Protein AF-A0A348VC40-F1 (afdb_monomer_lite)

Secondary structure (DSSP, 8-state):
--HHHHHHHHHHHHHHHHHT------TTPEEEEEEEEETTEEEEEEEEEETTTTEEEEEEEEEEEEETTS--EEEEEE-SSS-EEEEEE--SS-GGG-EE---

pLDDT: mean 71.03, std 14.14, range [31.3, 90.88]

Sequence (103 aa):
MKRSFGLLACLLTVIISLLGCTGTTSQNTVPLLLEYNNEEQTSYVKALWAPEKGTVEIGKDPVLSYPNNDKQVVALHWEGPDSVTVFTREATSNLAQIQTNGV

Structure (mmCIF, N/CA/C/O backbone):
data_AF-A0A348VC40-F1
#
_entry.id   AF-A0A348VC40-F1
#
loop_
_atom_site.group_PDB
_atom_site.id
_atom_site.type_symbol
_atom_site.label_atom_id
_atom_site.label_alt_id
_atom_site.label_comp_id
_atom_site.label_asym_id
_atom_site.label_entity_id
_atom_site.label_seq_id
_atom_site.pdbx_PDB_ins_code
_atom_site.Cartn_x
_atom_site.Cartn_y
_atom_site.Cartn_z
_atom_site.occupancy
_atom_site.B_iso_or_equiv
_atom_site.auth_seq_id
_atom_site.auth_comp_id
_atom_site.auth_asym_id
_atom_site.auth_atom_id
_atom_site.pdbx_PDB_model_num
ATOM 1 N N . MET A 1 1 ? 29.971 34.916 -41.591 1.00 50.81 1 MET A N 1
ATOM 2 C CA . MET A 1 1 ? 29.044 33.759 -41.577 1.00 50.81 1 MET A CA 1
ATOM 3 C C . MET A 1 1 ? 29.477 32.568 -40.693 1.00 50.81 1 MET A C 1
ATOM 5 O O . MET A 1 1 ? 28.841 31.532 -40.773 1.00 50.81 1 MET A O 1
ATOM 9 N N . LYS A 1 2 ? 30.503 32.673 -39.821 1.00 52.72 2 LYS A N 1
ATOM 10 C CA . LYS A 1 2 ? 30.961 31.546 -38.964 1.00 52.72 2 LYS A CA 1
ATOM 11 C C . LYS A 1 2 ? 30.444 31.574 -37.510 1.00 52.72 2 LYS A C 1
ATOM 13 O O . LYS A 1 2 ? 30.440 30.546 -36.852 1.00 52.72 2 LYS A O 1
ATOM 18 N N . ARG A 1 3 ? 29.986 32.731 -37.008 1.00 54.09 3 ARG A N 1
ATOM 19 C CA . ARG A 1 3 ? 29.509 32.905 -35.615 1.00 54.09 3 ARG A CA 1
ATOM 20 C C . ARG A 1 3 ? 28.086 32.387 -35.365 1.00 54.09 3 ARG A C 1
ATOM 22 O O . ARG A 1 3 ? 27.782 31.987 -34.250 1.00 54.09 3 ARG A O 1
ATO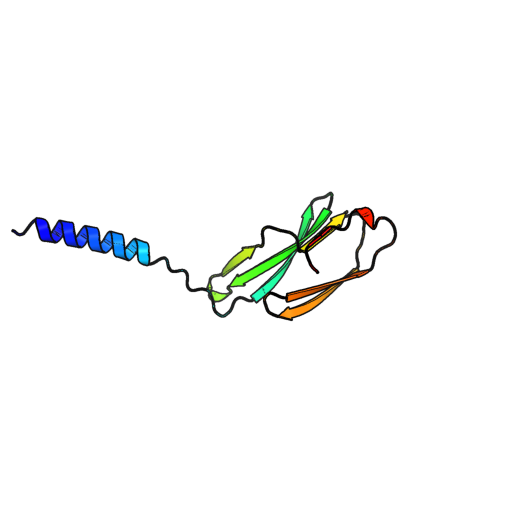M 29 N N . SER A 1 4 ? 27.234 32.365 -36.388 1.00 59.03 4 SER A N 1
ATOM 30 C CA . SER A 1 4 ? 25.840 31.911 -36.286 1.00 59.03 4 SER A CA 1
ATOM 31 C C . SER A 1 4 ? 25.712 30.391 -36.138 1.00 59.03 4 SER A C 1
ATOM 33 O O . SER A 1 4 ? 24.799 29.927 -35.468 1.00 59.03 4 SER A O 1
ATOM 35 N N . PHE A 1 5 ? 26.655 29.616 -36.687 1.00 60.44 5 PHE A N 1
ATOM 36 C CA . PHE A 1 5 ? 26.659 28.152 -36.576 1.00 60.44 5 PHE A CA 1
ATOM 37 C C . PHE A 1 5 ? 26.938 27.655 -35.152 1.00 60.44 5 PHE A C 1
ATOM 39 O O . PHE A 1 5 ? 26.315 26.695 -34.713 1.00 60.44 5 PHE A O 1
ATOM 46 N N . GLY A 1 6 ? 27.828 28.325 -34.409 1.00 62.56 6 GLY A N 1
ATOM 47 C CA . GLY A 1 6 ? 28.141 27.947 -33.026 1.00 62.56 6 GLY A CA 1
ATOM 48 C C . GLY A 1 6 ? 26.973 28.177 -32.063 1.00 62.56 6 GLY A C 1
ATOM 49 O O . GLY A 1 6 ? 26.712 27.344 -31.202 1.00 62.56 6 GLY A O 1
ATOM 50 N N . LEU A 1 7 ? 26.227 29.272 -32.251 1.00 63.38 7 LEU A N 1
ATOM 51 C CA . LEU A 1 7 ? 25.022 29.575 -31.469 1.00 63.38 7 LEU A CA 1
ATOM 52 C C . LEU A 1 7 ? 23.895 28.571 -31.739 1.00 63.38 7 LEU A C 1
ATOM 54 O O . LEU A 1 7 ? 23.265 28.101 -30.797 1.00 63.38 7 LEU A O 1
ATOM 58 N N . LEU A 1 8 ? 23.686 28.201 -33.006 1.00 69.00 8 LEU A N 1
ATOM 59 C CA . LEU A 1 8 ? 22.703 27.184 -33.384 1.00 69.00 8 LEU A CA 1
ATOM 60 C C . LEU A 1 8 ? 23.056 25.801 -32.826 1.00 69.00 8 LEU A C 1
ATOM 62 O O . LEU A 1 8 ? 22.171 25.121 -32.318 1.00 69.00 8 LEU A O 1
ATOM 66 N N . ALA A 1 9 ? 24.332 25.407 -32.862 1.00 69.31 9 ALA A N 1
ATOM 67 C CA . ALA A 1 9 ? 24.781 24.131 -32.307 1.00 69.31 9 ALA A CA 1
ATOM 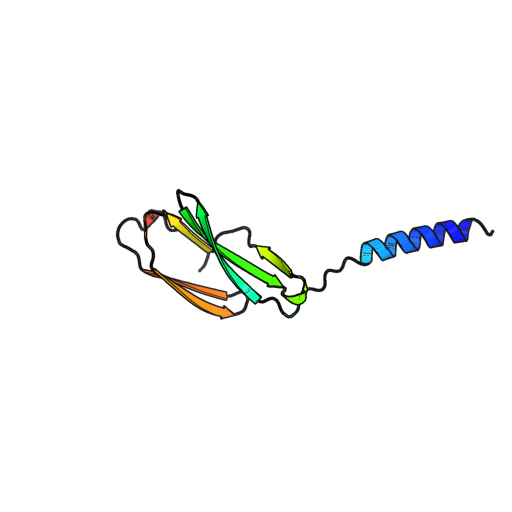68 C C . ALA A 1 9 ? 24.568 24.054 -30.785 1.00 69.31 9 ALA A C 1
ATOM 70 O O . ALA A 1 9 ? 24.081 23.042 -30.288 1.00 69.31 9 ALA A O 1
ATOM 71 N N . CYS A 1 10 ? 24.860 25.141 -30.063 1.00 67.50 10 CYS A N 1
ATOM 72 C CA . CYS A 1 10 ? 24.669 25.212 -28.613 1.00 67.50 10 CYS A CA 1
ATOM 73 C C . CYS A 1 10 ? 23.182 25.143 -28.223 1.00 67.50 10 CYS A C 1
ATOM 75 O O . CYS A 1 10 ? 22.807 24.441 -27.283 1.00 67.50 10 CYS A O 1
ATOM 77 N N . LEU A 1 11 ? 22.314 25.824 -28.982 1.00 71.19 11 LEU A N 1
ATOM 78 C CA . LEU A 1 11 ? 20.866 25.760 -28.769 1.00 71.19 11 LEU A CA 1
ATOM 79 C C . LEU A 1 11 ? 20.336 24.337 -29.005 1.00 71.19 11 LEU A C 1
ATOM 81 O O . LEU A 1 11 ? 19.520 23.841 -28.232 1.00 71.19 11 LEU A O 1
ATOM 85 N N . LEU A 1 12 ? 20.848 23.655 -30.036 1.00 69.94 12 LEU A N 1
ATOM 86 C CA . LEU A 1 12 ? 20.459 22.283 -30.361 1.00 69.94 12 LEU A CA 1
ATOM 87 C C . LEU A 1 12 ? 20.858 21.298 -29.254 1.00 69.94 12 LEU A C 1
ATOM 89 O O . LEU A 1 12 ? 20.065 20.434 -28.887 1.00 69.94 12 LEU A O 1
ATOM 93 N N . THR A 1 13 ? 22.052 21.450 -28.670 1.00 65.69 13 THR A N 1
ATOM 94 C CA . THR A 1 13 ? 22.501 20.596 -27.559 1.00 65.69 13 THR A CA 1
ATOM 95 C C . THR A 1 13 ? 21.683 20.803 -26.284 1.00 65.69 13 THR A C 1
ATOM 97 O O . THR A 1 13 ? 21.432 19.836 -25.565 1.00 65.69 13 THR A O 1
ATOM 100 N N . VAL A 1 14 ? 21.205 22.026 -26.020 1.00 67.25 14 VAL A N 1
ATOM 101 C CA . VAL A 1 14 ? 20.302 22.313 -24.887 1.00 67.25 14 VAL A CA 1
ATOM 102 C C . VAL A 1 14 ? 18.928 21.665 -25.100 1.00 67.25 14 VAL A C 1
ATOM 104 O O . VAL A 1 14 ? 18.361 21.088 -24.178 1.00 67.25 14 VAL A O 1
ATOM 107 N N . ILE A 1 15 ? 18.410 21.676 -26.331 1.00 66.00 15 ILE A N 1
ATOM 108 C CA . ILE A 1 15 ? 17.122 21.041 -26.651 1.00 66.00 15 ILE A CA 1
ATOM 109 C C . ILE A 1 15 ? 17.215 19.507 -26.553 1.00 66.00 15 ILE A C 1
ATOM 111 O O . ILE A 1 15 ? 16.313 18.871 -26.012 1.00 66.00 15 ILE A O 1
ATOM 115 N N . ILE A 1 16 ? 18.316 18.901 -27.010 1.00 62.25 16 ILE A N 1
ATOM 116 C CA . ILE A 1 16 ? 18.518 17.441 -26.927 1.00 62.25 16 ILE A CA 1
ATOM 117 C C . ILE A 1 16 ? 18.708 16.979 -25.474 1.00 62.25 16 ILE A C 1
ATOM 119 O O . ILE A 1 16 ? 18.220 15.915 -25.102 1.00 62.25 16 ILE A O 1
ATOM 123 N N . SER A 1 17 ? 19.361 17.783 -24.629 1.00 60.25 17 SER A N 1
ATOM 124 C CA . SER A 1 17 ? 19.517 17.464 -23.200 1.00 60.25 17 SER A CA 1
ATOM 125 C C . SER A 1 17 ? 18.205 17.573 -22.414 1.00 60.25 17 SER A C 1
ATOM 127 O O . SER A 1 17 ? 18.009 16.806 -21.475 1.00 60.25 17 SER A O 1
ATOM 129 N N . LEU A 1 18 ? 17.266 18.427 -22.837 1.00 58.75 18 LEU A N 1
ATOM 130 C CA . LEU A 1 18 ? 15.903 18.472 -22.282 1.00 58.75 18 LEU A CA 1
ATOM 131 C C . LEU A 1 18 ? 15.046 17.259 -22.691 1.00 58.75 18 LEU A C 1
ATOM 133 O O . LEU A 1 18 ? 14.180 16.838 -21.930 1.00 58.75 18 LEU A O 1
ATOM 137 N N . LEU A 1 19 ? 15.302 16.673 -23.864 1.00 57.41 19 LEU A N 1
ATOM 138 C CA . LEU A 1 19 ? 14.616 15.466 -24.348 1.00 57.41 19 LEU A CA 1
ATOM 139 C C . LEU A 1 19 ? 15.230 14.159 -23.806 1.00 57.41 19 LEU A C 1
ATOM 141 O O . LEU A 1 19 ? 14.611 13.106 -23.915 1.00 57.41 19 LEU A O 1
ATOM 145 N N . GLY A 1 20 ? 16.425 14.213 -23.207 1.00 49.56 20 GLY A N 1
ATOM 146 C CA . GLY A 1 20 ? 17.158 13.045 -22.697 1.00 49.56 20 GLY A CA 1
ATOM 147 C C . GLY A 1 20 ? 16.652 12.469 -21.369 1.00 49.56 20 GLY A C 1
ATOM 148 O O . GLY A 1 20 ? 17.109 11.408 -20.957 1.00 49.56 20 GLY A O 1
ATOM 149 N N . CYS A 1 21 ? 15.694 13.125 -20.710 1.00 50.41 21 CYS A N 1
ATOM 150 C CA . CYS A 1 21 ? 15.024 12.615 -19.512 1.00 50.41 21 CYS A CA 1
ATOM 151 C C . CYS A 1 21 ? 13.681 11.950 -19.853 1.00 50.41 21 CYS A C 1
ATOM 153 O O . CYS A 1 21 ? 12.697 12.099 -19.135 1.00 50.41 21 CYS A O 1
ATOM 155 N N . THR A 1 22 ? 13.603 11.185 -20.942 1.00 54.31 22 THR A N 1
ATOM 156 C CA . THR A 1 22 ? 12.531 10.192 -21.058 1.00 54.31 22 THR A CA 1
ATOM 157 C C . THR A 1 22 ? 12.909 9.031 -20.154 1.00 54.31 22 THR A C 1
ATOM 159 O O . THR A 1 22 ? 13.600 8.098 -20.567 1.00 54.31 22 THR A O 1
ATOM 162 N N . GLY A 1 23 ? 12.521 9.129 -18.881 1.00 50.00 23 GLY A N 1
ATOM 163 C CA . GLY A 1 23 ? 12.577 8.006 -17.962 1.00 50.00 23 GLY A CA 1
ATOM 164 C C . GLY A 1 23 ? 11.887 6.828 -18.634 1.00 50.00 23 GLY A C 1
ATOM 165 O O . GLY A 1 23 ? 10.685 6.861 -18.859 1.00 50.00 23 GLY A O 1
ATOM 166 N N . THR A 1 24 ? 12.664 5.817 -19.016 1.00 50.88 24 THR A N 1
ATOM 167 C CA . THR A 1 24 ? 12.122 4.559 -19.520 1.00 50.88 24 THR A CA 1
ATOM 168 C C . THR A 1 24 ? 11.139 4.046 -18.476 1.00 50.88 24 THR A C 1
ATOM 170 O O . THR A 1 24 ? 11.540 3.745 -17.354 1.00 50.88 24 THR A O 1
ATOM 173 N N . THR A 1 25 ? 9.845 4.019 -18.768 1.00 52.06 25 THR A N 1
ATOM 174 C CA . THR A 1 25 ? 8.895 3.290 -17.928 1.00 52.06 25 THR A CA 1
ATOM 175 C C . THR A 1 25 ? 9.449 1.874 -17.818 1.00 52.06 25 THR A C 1
ATOM 177 O O . THR A 1 25 ? 9.636 1.198 -18.830 1.00 52.06 25 THR A O 1
ATOM 180 N N . SER A 1 26 ? 9.892 1.493 -16.616 1.00 51.94 26 SER A N 1
ATOM 181 C CA . SER A 1 26 ? 10.535 0.199 -16.412 1.00 51.94 26 SER A CA 1
ATOM 182 C C . SER A 1 26 ? 9.485 -0.851 -16.738 1.00 51.94 26 SER A C 1
ATOM 184 O O . SER A 1 26 ? 8.445 -0.898 -16.093 1.00 51.94 26 SER A O 1
ATOM 186 N N . GLN A 1 27 ? 9.725 -1.664 -17.767 1.00 58.94 27 GLN A N 1
ATOM 187 C CA . GLN A 1 27 ? 8.813 -2.758 -18.108 1.00 58.94 27 GLN A CA 1
ATOM 188 C C . GLN A 1 27 ? 8.815 -3.873 -17.043 1.00 58.94 27 GLN A C 1
ATOM 190 O O . GLN A 1 27 ? 8.009 -4.789 -17.128 1.00 58.94 27 GLN A O 1
ATOM 195 N N . ASN A 1 28 ? 9.676 -3.756 -16.023 1.00 71.88 28 ASN A N 1
ATOM 196 C CA . ASN A 1 28 ? 9.830 -4.668 -14.893 1.00 71.88 28 ASN A CA 1
ATOM 197 C C . ASN A 1 28 ? 9.534 -3.965 -13.555 1.00 71.88 28 ASN A C 1
ATOM 199 O O . ASN A 1 28 ? 10.301 -4.091 -12.597 1.00 71.88 28 ASN A O 1
ATOM 203 N N . THR A 1 29 ? 8.455 -3.185 -13.468 1.00 80.44 29 THR A N 1
ATOM 204 C CA . THR A 1 29 ? 7.996 -2.697 -12.164 1.00 80.44 29 THR A CA 1
ATOM 205 C C . THR A 1 29 ? 7.375 -3.836 -11.360 1.00 80.44 29 THR A C 1
ATOM 207 O O . THR A 1 29 ? 6.510 -4.569 -11.837 1.00 80.44 29 THR A O 1
ATOM 210 N N . VAL A 1 30 ? 7.827 -3.991 -10.118 1.00 85.56 30 VAL A N 1
ATOM 211 C CA . VAL A 1 30 ? 7.258 -4.929 -9.150 1.00 85.56 30 VAL A CA 1
ATOM 212 C C . VAL A 1 30 ? 6.212 -4.174 -8.333 1.00 85.56 30 VAL A C 1
ATOM 214 O O . VAL A 1 30 ? 6.570 -3.191 -7.673 1.00 85.56 30 VAL A O 1
ATOM 217 N N . PRO A 1 31 ? 4.936 -4.592 -8.361 1.00 85.56 31 PRO A N 1
ATOM 218 C CA . PRO A 1 31 ? 3.923 -3.9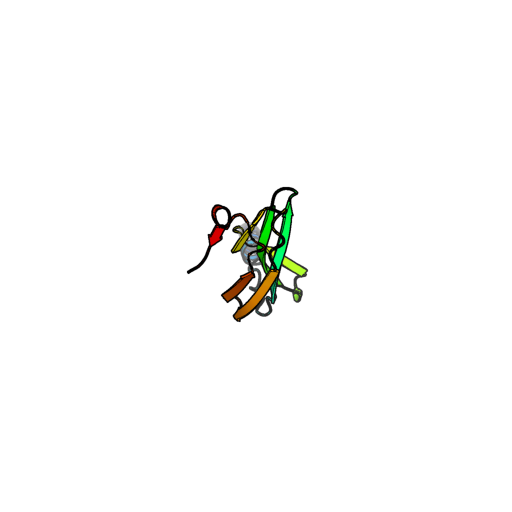97 -7.511 1.00 85.56 31 PRO A CA 1
ATOM 219 C C . PRO A 1 31 ? 4.160 -4.403 -6.053 1.00 85.56 31 PRO A C 1
ATOM 221 O O . PRO A 1 31 ? 4.433 -5.563 -5.742 1.00 85.56 31 PRO A O 1
ATOM 224 N N . LEU A 1 32 ? 4.075 -3.426 -5.158 1.00 85.75 32 LEU A N 1
ATOM 225 C CA . LEU A 1 32 ? 4.261 -3.566 -3.720 1.00 85.75 32 LEU A C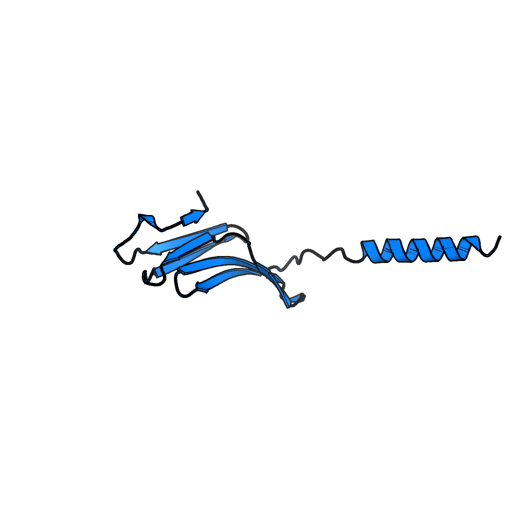A 1
ATOM 226 C C . LEU A 1 32 ? 3.050 -2.985 -2.986 1.00 85.75 32 LEU A C 1
ATOM 228 O O . LEU A 1 32 ? 2.417 -2.034 -3.449 1.00 85.75 32 LEU A O 1
ATOM 232 N N . LEU A 1 33 ? 2.772 -3.524 -1.801 1.00 86.00 33 LEU A N 1
ATOM 233 C CA . LEU A 1 33 ? 1.907 -2.888 -0.815 1.00 86.00 33 LEU A CA 1
ATOM 234 C C . LEU A 1 33 ? 2.769 -2.544 0.397 1.00 86.00 33 LEU A C 1
ATOM 236 O O . LEU A 1 33 ? 3.404 -3.429 0.970 1.00 86.00 33 LEU A O 1
ATOM 240 N N . LEU A 1 34 ? 2.825 -1.265 0.751 1.00 88.12 34 LEU A N 1
ATOM 241 C CA . LEU A 1 34 ? 3.609 -0.782 1.882 1.00 88.12 34 LEU A CA 1
ATOM 242 C C . LEU A 1 34 ? 2.678 -0.484 3.049 1.00 88.12 34 LEU A C 1
ATOM 244 O O . LEU A 1 34 ? 1.695 0.235 2.886 1.00 88.12 34 LEU A O 1
ATOM 248 N N . GLU A 1 35 ? 3.015 -1.023 4.214 1.00 87.81 35 GLU A N 1
ATOM 249 C CA . GLU A 1 35 ? 2.379 -0.677 5.479 1.00 87.81 35 GLU A CA 1
ATOM 250 C C . GLU A 1 35 ? 3.099 0.530 6.090 1.00 87.81 35 GLU A C 1
ATOM 252 O O . GLU A 1 35 ? 4.323 0.532 6.244 1.00 87.81 35 GLU A O 1
ATOM 257 N N . TYR A 1 36 ? 2.335 1.560 6.433 1.00 86.19 36 TYR A N 1
ATOM 258 C CA . TYR A 1 36 ? 2.789 2.722 7.180 1.00 86.19 36 TYR A CA 1
ATOM 259 C C . TYR A 1 36 ? 2.003 2.820 8.480 1.00 86.19 36 TYR A C 1
ATOM 261 O O . TYR A 1 36 ? 0.776 2.772 8.475 1.00 86.19 36 TYR A O 1
ATOM 269 N N . ASN A 1 37 ? 2.714 3.002 9.585 1.00 87.06 37 ASN A N 1
ATOM 270 C CA . ASN A 1 37 ? 2.128 3.181 10.900 1.00 87.06 37 ASN A CA 1
ATOM 271 C C . ASN A 1 37 ? 2.557 4.551 11.438 1.00 87.06 37 ASN A C 1
ATOM 273 O O . ASN A 1 37 ? 3.748 4.786 11.659 1.00 87.06 37 ASN A O 1
ATOM 277 N N . ASN A 1 38 ? 1.596 5.456 11.612 1.00 84.19 38 ASN A N 1
ATOM 278 C CA . ASN A 1 38 ? 1.748 6.568 12.548 1.00 84.19 38 ASN A CA 1
ATOM 279 C C . ASN A 1 38 ? 1.045 6.155 13.844 1.00 84.19 38 ASN A C 1
ATOM 281 O O . ASN A 1 38 ? 0.160 5.316 13.794 1.00 84.19 38 ASN A O 1
ATOM 285 N N . GLU A 1 39 ? 1.425 6.692 15.001 1.00 83.69 39 GLU A N 1
ATOM 286 C CA . GLU A 1 39 ? 0.953 6.229 16.322 1.00 83.69 39 GLU A CA 1
ATOM 287 C C . GLU A 1 39 ? -0.583 6.096 16.454 1.00 83.69 39 GLU A C 1
ATOM 289 O O . GLU A 1 39 ? -1.066 5.317 17.278 1.00 83.69 39 GLU A O 1
ATOM 294 N N . GLU A 1 40 ? -1.345 6.776 15.597 1.00 85.12 40 GLU A N 1
ATOM 295 C CA . GLU A 1 40 ? -2.805 6.774 15.536 1.00 85.12 40 GLU A CA 1
ATOM 296 C C . GLU A 1 40 ? -3.388 5.708 14.586 1.00 85.12 40 GLU A C 1
ATOM 298 O O . GLU A 1 40 ? -4.442 5.133 14.874 1.00 85.12 40 GLU A O 1
ATOM 303 N N . GLN A 1 41 ? -2.728 5.421 13.462 1.00 85.25 41 GLN A N 1
ATOM 304 C CA . GLN A 1 41 ? -3.306 4.697 12.332 1.00 85.25 41 GLN A CA 1
ATOM 305 C C . GLN A 1 41 ? -2.272 3.866 11.559 1.00 85.25 41 GLN A C 1
ATOM 307 O O . GLN A 1 41 ? -1.172 4.319 11.234 1.00 85.25 41 GLN A O 1
ATOM 312 N N . THR A 1 42 ? -2.690 2.666 11.159 1.00 85.19 42 THR A N 1
ATOM 313 C CA . THR A 1 42 ? -1.997 1.843 10.168 1.00 85.19 42 THR A CA 1
ATOM 314 C C . THR A 1 42 ? -2.667 2.032 8.809 1.00 85.19 42 THR A C 1
ATOM 316 O O . THR A 1 42 ? -3.888 1.937 8.687 1.00 85.19 42 THR A O 1
ATOM 319 N N . SER A 1 43 ? -1.872 2.319 7.782 1.00 85.81 43 SER A N 1
ATOM 320 C CA . SER A 1 43 ? -2.312 2.549 6.407 1.00 85.81 43 SER A CA 1
ATOM 321 C C . SER A 1 43 ? -1.526 1.690 5.424 1.00 85.81 43 SER A C 1
ATOM 323 O O . SER A 1 43 ? -0.319 1.519 5.571 1.00 85.81 43 SER A O 1
ATOM 325 N N . TYR A 1 44 ? -2.195 1.210 4.382 1.00 85.81 44 TYR A N 1
ATOM 326 C CA . TYR A 1 44 ? -1.592 0.463 3.284 1.00 85.81 44 TYR A CA 1
ATOM 327 C C . TYR A 1 44 ? -1.634 1.290 2.006 1.00 85.81 44 TYR A C 1
ATOM 329 O O . TYR A 1 44 ? -2.708 1.694 1.559 1.00 85.81 44 TYR A O 1
ATOM 337 N N . VAL A 1 45 ? -0.476 1.514 1.389 1.00 87.94 45 VAL A N 1
ATOM 338 C CA . VAL A 1 45 ? -0.345 2.260 0.128 1.00 87.94 45 VAL A CA 1
ATOM 339 C C . VAL A 1 45 ? 0.227 1.361 -0.962 1.00 87.94 45 VAL A C 1
ATOM 341 O O . VAL A 1 45 ? 1.106 0.535 -0.707 1.00 87.94 45 VAL A O 1
ATOM 344 N N . LYS A 1 46 ? -0.258 1.521 -2.198 1.00 87.12 46 LYS A N 1
ATOM 345 C CA . LYS A 1 46 ? 0.366 0.876 -3.362 1.00 87.12 46 LYS A CA 1
ATOM 346 C C . LYS A 1 46 ? 1.713 1.533 -3.634 1.00 87.12 46 LYS A C 1
ATOM 348 O O . LYS A 1 46 ? 1.846 2.751 -3.512 1.00 87.12 46 LYS A O 1
ATOM 353 N N . ALA A 1 47 ? 2.687 0.746 -4.057 1.00 88.62 47 ALA A N 1
ATOM 354 C CA . ALA A 1 47 ? 3.938 1.256 -4.587 1.00 88.62 47 ALA A CA 1
ATOM 355 C C . ALA A 1 47 ? 4.398 0.424 -5.784 1.00 88.62 47 ALA A C 1
ATOM 357 O O . ALA A 1 47 ? 4.064 -0.753 -5.907 1.00 88.62 47 ALA A O 1
ATOM 358 N N . LEU A 1 48 ? 5.178 1.040 -6.661 1.00 89.50 48 LEU A N 1
ATOM 359 C CA . LEU A 1 48 ? 5.840 0.379 -7.777 1.00 89.50 48 LEU A CA 1
ATOM 360 C C . LEU A 1 48 ? 7.343 0.490 -7.568 1.00 89.50 48 LEU A C 1
ATOM 362 O O . LEU A 1 48 ? 7.891 1.590 -7.479 1.00 89.50 48 LEU A O 1
ATOM 366 N N . TRP A 1 49 ? 8.022 -0.648 -7.485 1.00 90.06 49 TRP A N 1
ATOM 367 C CA . TRP A 1 49 ? 9.476 -0.689 -7.402 1.00 90.06 49 TRP A CA 1
ATOM 368 C C . TRP A 1 49 ? 10.068 -1.034 -8.762 1.00 90.06 49 TRP A C 1
ATOM 370 O O . TRP A 1 49 ? 9.676 -2.025 -9.368 1.00 90.06 49 TRP A O 1
ATOM 380 N N . ALA A 1 50 ? 11.020 -0.232 -9.237 1.00 90.88 50 ALA A N 1
ATOM 381 C CA . ALA A 1 50 ? 11.804 -0.511 -10.436 1.00 90.88 50 ALA A CA 1
ATOM 382 C C . ALA A 1 50 ? 13.207 -0.991 -10.017 1.00 90.88 50 ALA A C 1
ATOM 384 O O . ALA A 1 50 ? 14.074 -0.151 -9.738 1.00 90.88 50 ALA A O 1
ATOM 385 N N . PRO A 1 51 ? 13.473 -2.313 -9.974 1.00 85.94 51 PRO A N 1
ATOM 386 C CA . PRO A 1 51 ? 14.714 -2.854 -9.415 1.00 85.94 51 PRO A CA 1
ATOM 387 C C . PRO A 1 51 ? 15.954 -2.361 -10.159 1.00 85.94 51 PRO A C 1
ATOM 389 O O . PRO A 1 51 ? 16.945 -1.986 -9.543 1.00 85.94 51 PRO A O 1
ATOM 392 N N . GLU A 1 52 ? 15.864 -2.278 -11.487 1.00 87.06 52 GLU A N 1
ATOM 393 C CA . GLU A 1 52 ? 16.955 -1.840 -12.367 1.00 87.06 52 GLU A CA 1
ATOM 394 C C . GLU A 1 52 ? 17.381 -0.387 -12.121 1.00 87.06 52 GLU A C 1
ATOM 396 O O . GLU A 1 52 ? 18.522 -0.018 -12.387 1.00 87.06 52 GLU A O 1
ATOM 401 N N . LYS A 1 53 ? 16.465 0.443 -11.609 1.00 86.38 53 LYS A N 1
ATOM 402 C CA . LYS A 1 53 ? 16.713 1.859 -11.307 1.00 86.38 53 LYS A CA 1
ATOM 403 C C . LYS A 1 53 ? 16.945 2.119 -9.823 1.00 86.38 53 LYS A C 1
ATOM 405 O O . LYS A 1 53 ? 17.394 3.204 -9.468 1.00 86.38 53 LYS A O 1
ATOM 410 N N . GLY A 1 54 ? 16.608 1.160 -8.959 1.00 85.50 54 GLY A N 1
ATOM 411 C CA . GLY A 1 54 ? 16.606 1.349 -7.510 1.00 85.50 54 GLY A CA 1
ATOM 412 C C . GLY A 1 54 ? 15.586 2.388 -7.031 1.00 85.50 54 GLY A C 1
ATOM 413 O O . GLY A 1 54 ? 15.753 2.945 -5.950 1.00 85.50 54 GLY A O 1
ATOM 414 N N . THR A 1 55 ? 14.549 2.680 -7.823 1.00 89.50 55 THR A N 1
ATOM 415 C CA . THR A 1 55 ? 13.545 3.71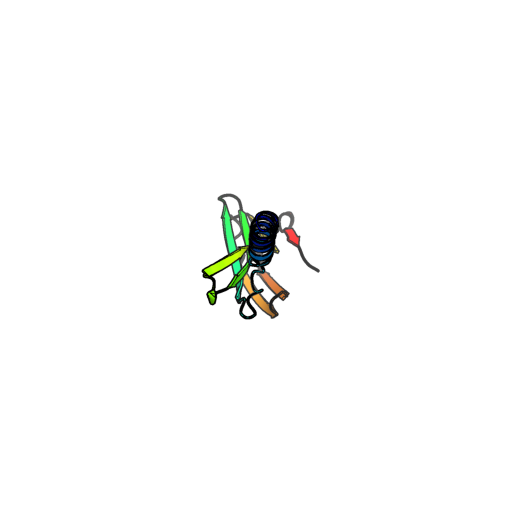0 -7.515 1.00 89.50 55 THR A CA 1
ATOM 416 C C . THR A 1 55 ? 12.223 3.089 -7.085 1.00 89.50 55 THR A C 1
ATOM 418 O O . THR A 1 55 ? 11.812 2.066 -7.632 1.00 89.50 55 THR A O 1
ATOM 421 N N . VAL A 1 56 ? 11.538 3.736 -6.140 1.00 90.31 56 VAL A N 1
ATOM 422 C CA . VAL A 1 56 ? 10.190 3.369 -5.687 1.00 90.31 56 VAL A CA 1
ATOM 423 C C . VAL A 1 56 ? 9.255 4.551 -5.915 1.00 90.31 56 VAL A C 1
ATOM 425 O O . VAL A 1 56 ? 9.534 5.661 -5.463 1.00 90.31 56 VAL A O 1
ATOM 428 N N . GLU A 1 57 ? 8.144 4.305 -6.599 1.00 90.56 57 GLU A N 1
ATOM 429 C CA . GLU A 1 57 ? 7.041 5.251 -6.753 1.00 90.56 57 GLU A CA 1
ATOM 430 C C . GLU A 1 57 ? 5.929 4.858 -5.779 1.00 90.56 57 GLU A C 1
ATOM 432 O O . GLU A 1 57 ? 5.418 3.743 -5.843 1.00 90.56 57 GLU A O 1
ATOM 437 N N . ILE A 1 58 ? 5.575 5.749 -4.851 1.00 89.94 58 ILE A N 1
ATOM 438 C CA . ILE A 1 58 ? 4.569 5.487 -3.812 1.00 89.94 58 ILE A CA 1
ATOM 439 C C . ILE A 1 58 ? 3.270 6.201 -4.189 1.00 89.94 58 ILE A C 1
ATOM 441 O O . ILE A 1 58 ? 3.277 7.391 -4.518 1.00 89.94 58 ILE A O 1
ATOM 445 N N . GLY A 1 59 ? 2.156 5.473 -4.142 1.00 85.56 59 GLY A N 1
ATOM 446 C CA . GLY A 1 59 ? 0.819 6.023 -4.323 1.00 85.56 59 GLY A CA 1
ATOM 447 C C . GLY A 1 59 ? 0.497 7.064 -3.251 1.00 85.56 59 GLY A C 1
ATOM 448 O O . GLY A 1 59 ? 0.885 6.925 -2.095 1.00 85.56 59 GLY A O 1
ATOM 449 N N . LYS A 1 60 ? -0.206 8.128 -3.644 1.00 85.12 60 LYS A N 1
ATOM 450 C CA . LYS A 1 60 ? -0.543 9.234 -2.733 1.00 85.12 60 LYS A CA 1
ATOM 451 C C . LYS A 1 60 ? -1.668 8.881 -1.768 1.00 85.12 60 LYS A C 1
ATOM 453 O O . LYS A 1 60 ? -1.686 9.389 -0.654 1.00 85.12 60 LYS A O 1
ATOM 458 N N . ASP A 1 61 ? -2.576 8.019 -2.212 1.00 85.31 61 ASP A N 1
ATOM 459 C CA . ASP A 1 61 ? -3.786 7.677 -1.481 1.00 85.31 61 ASP A CA 1
ATOM 460 C C . ASP A 1 61 ? -3.663 6.269 -0.879 1.00 85.31 61 ASP A C 1
ATOM 462 O O . ASP A 1 61 ? -3.263 5.330 -1.583 1.00 85.31 61 ASP A O 1
ATOM 466 N N . PRO A 1 62 ? -4.000 6.090 0.410 1.00 83.56 62 PRO A N 1
ATOM 467 C CA . PRO A 1 62 ? -4.072 4.769 1.010 1.00 83.56 62 PRO A CA 1
ATOM 468 C C . PRO A 1 62 ? -5.222 3.956 0.408 1.00 83.56 62 PRO A C 1
ATOM 470 O O . PRO A 1 62 ? -6.317 4.460 0.145 1.00 83.56 62 PRO A O 1
ATOM 473 N N . VAL A 1 63 ? -4.953 2.667 0.204 1.00 80.81 63 VAL A N 1
ATOM 474 C CA . VAL A 1 63 ? -5.938 1.659 -0.223 1.00 80.81 63 VAL A CA 1
ATOM 475 C C . VAL A 1 63 ? -6.819 1.251 0.954 1.00 80.81 63 VAL A C 1
ATOM 477 O O . VAL A 1 63 ? -8.010 0.993 0.791 1.00 80.81 63 VAL A O 1
ATOM 480 N N . LEU A 1 64 ? -6.215 1.197 2.142 1.00 80.12 64 LEU A N 1
ATOM 481 C CA . LEU A 1 64 ? -6.860 0.840 3.393 1.00 80.12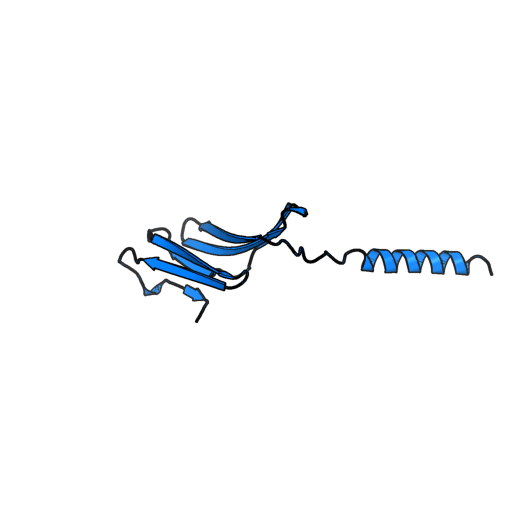 64 LEU A CA 1
ATOM 482 C C . LEU A 1 64 ? -6.178 1.585 4.535 1.00 80.12 64 LEU A C 1
ATOM 484 O O . LEU A 1 64 ? -4.950 1.590 4.611 1.00 80.12 64 LEU A O 1
ATOM 488 N N . SER A 1 65 ? -6.977 2.126 5.448 1.00 81.88 65 SER A N 1
ATOM 489 C CA . SER A 1 65 ? -6.496 2.741 6.682 1.00 81.88 65 SER A CA 1
ATOM 490 C C . SER A 1 65 ? -7.382 2.347 7.862 1.00 81.88 65 SER A C 1
ATOM 492 O O . SER A 1 65 ? -8.609 2.348 7.738 1.00 81.88 65 SER A O 1
ATOM 494 N N . TYR A 1 66 ? -6.772 2.021 9.003 1.00 80.06 66 TYR A N 1
ATOM 495 C CA . TYR A 1 66 ? -7.479 1.698 10.246 1.00 80.06 66 TYR A CA 1
ATOM 496 C C . TYR A 1 66 ? -6.703 2.136 11.499 1.00 80.06 66 TYR A C 1
ATOM 498 O O . TYR A 1 66 ? -5.473 2.216 11.469 1.00 80.06 66 TYR A O 1
ATOM 506 N N . PRO A 1 67 ? -7.398 2.418 12.613 1.00 81.38 67 PRO A N 1
ATOM 507 C CA . PRO A 1 67 ? -6.770 2.794 13.880 1.00 81.38 67 PRO A CA 1
ATOM 508 C C . PRO A 1 67 ? -5.766 1.750 14.386 1.00 81.38 67 PRO A C 1
ATOM 510 O O . PRO A 1 67 ? -6.032 0.553 14.338 1.00 81.38 67 PRO A O 1
ATOM 513 N N . ASN A 1 68 ? -4.634 2.176 14.943 1.00 76.81 68 ASN A N 1
ATOM 514 C CA . ASN A 1 68 ? -3.570 1.265 15.400 1.00 76.81 68 ASN A CA 1
ATOM 515 C C . ASN A 1 68 ? -3.973 0.256 16.483 1.00 76.81 68 ASN A C 1
ATOM 517 O O . ASN A 1 68 ? -3.337 -0.787 16.647 1.00 76.81 68 ASN A O 1
ATOM 521 N N . ASN A 1 69 ? -4.992 0.586 17.270 1.00 72.06 69 ASN A N 1
ATOM 522 C CA . ASN A 1 69 ? -5.528 -0.292 18.303 1.00 72.06 69 ASN A CA 1
ATOM 523 C C . ASN A 1 69 ? -6.403 -1.421 17.732 1.00 72.06 69 ASN A C 1
ATOM 525 O O . ASN A 1 69 ? -6.632 -2.405 18.438 1.00 72.06 69 ASN A O 1
ATOM 529 N N . ASP A 1 70 ? -6.821 -1.330 16.468 1.00 68.31 70 ASP A N 1
ATOM 530 C CA . ASP A 1 70 ? -7.490 -2.410 15.752 1.00 68.31 70 ASP A CA 1
ATOM 531 C C . ASP A 1 70 ? -6.441 -3.314 15.094 1.00 68.31 70 ASP A C 1
ATOM 533 O O . ASP A 1 70 ? -5.905 -3.035 14.021 1.00 68.31 70 ASP A O 1
ATOM 537 N N . LYS A 1 71 ? -6.146 -4.450 15.738 1.00 60.47 71 LYS A N 1
ATOM 538 C CA . LYS A 1 71 ? -5.322 -5.517 15.147 1.00 60.47 71 LYS A CA 1
ATOM 539 C C . LYS A 1 71 ? -6.100 -6.227 14.038 1.00 60.47 71 LYS A C 1
ATOM 541 O O . LYS A 1 71 ? -6.619 -7.323 14.242 1.00 60.47 71 LYS A O 1
ATOM 546 N N . GLN A 1 72 ? -6.194 -5.600 12.873 1.00 68.94 72 GLN A N 1
ATOM 547 C CA . GLN A 1 72 ? -6.802 -6.201 11.691 1.00 68.94 72 GLN A CA 1
ATOM 548 C C . GLN A 1 72 ? -5.907 -7.339 11.186 1.00 68.94 72 GLN A C 1
ATOM 550 O O . GLN A 1 72 ? -4.701 -7.169 11.004 1.00 68.94 72 GLN A O 1
ATOM 555 N N . VAL A 1 73 ? -6.488 -8.518 10.952 1.00 62.16 73 VAL A N 1
ATOM 556 C CA . VAL A 1 73 ? -5.798 -9.548 10.165 1.00 62.16 73 VAL A CA 1
ATOM 557 C C . VAL A 1 73 ? -6.016 -9.197 8.703 1.00 62.16 73 VAL A C 1
ATOM 559 O O . VAL A 1 73 ? -7.158 -9.188 8.243 1.00 62.16 73 VAL A O 1
ATOM 562 N N . VAL A 1 74 ? -4.925 -8.910 7.996 1.00 72.56 74 VAL A N 1
ATOM 563 C CA . VAL A 1 74 ? -4.944 -8.553 6.578 1.00 72.56 74 VAL A CA 1
ATOM 564 C C . VAL A 1 74 ? -4.424 -9.730 5.757 1.00 72.56 74 VAL A C 1
ATOM 566 O O . VAL A 1 74 ? -3.331 -10.241 6.003 1.00 72.56 74 VAL A O 1
ATOM 569 N N . ALA A 1 75 ? -5.207 -10.161 4.772 1.00 73.06 75 ALA A N 1
ATOM 570 C CA . ALA A 1 75 ? -4.755 -11.030 3.694 1.00 73.06 75 ALA A CA 1
ATOM 571 C C . ALA A 1 75 ? -4.902 -10.299 2.357 1.00 73.06 75 ALA A C 1
ATOM 573 O O . ALA A 1 75 ? -5.804 -9.486 2.173 1.00 73.06 75 ALA A O 1
ATOM 574 N N . LEU A 1 76 ? -3.995 -10.574 1.424 1.00 74.75 76 LEU A N 1
ATOM 575 C CA . LEU A 1 76 ? -3.897 -9.861 0.153 1.00 74.75 76 LEU A CA 1
ATOM 576 C C . LEU A 1 76 ? -3.951 -10.857 -0.997 1.00 74.75 76 LEU A C 1
ATOM 578 O O . LEU A 1 76 ? -3.244 -11.867 -0.976 1.00 74.75 76 LEU A O 1
ATOM 582 N N . HIS A 1 77 ? -4.751 -10.551 -2.012 1.00 77.88 77 HIS A N 1
ATOM 583 C CA . HIS A 1 77 ? -4.742 -11.262 -3.283 1.00 77.88 77 HIS A CA 1
ATOM 584 C C . HIS A 1 77 ? -4.416 -10.288 -4.411 1.00 77.88 77 HIS A C 1
ATOM 586 O O . HIS A 1 77 ? -5.134 -9.319 -4.629 1.00 77.88 77 HIS A O 1
ATOM 592 N N . TRP A 1 78 ? -3.314 -10.537 -5.113 1.00 74.38 78 TRP A N 1
ATOM 593 C CA . TRP A 1 78 ? -2.925 -9.761 -6.285 1.00 74.38 78 TRP A CA 1
ATOM 594 C C . TRP A 1 78 ? -3.534 -10.398 -7.529 1.00 74.38 78 TRP A C 1
ATOM 596 O O . TRP A 1 78 ? -3.159 -11.509 -7.902 1.00 74.38 78 TRP A O 1
ATOM 606 N N . GLU A 1 79 ? -4.457 -9.690 -8.168 1.00 76.94 79 GLU A N 1
ATOM 607 C CA . GLU A 1 79 ? -5.086 -10.126 -9.420 1.00 76.94 79 GLU A CA 1
ATOM 608 C C . GLU A 1 79 ? -4.300 -9.625 -10.642 1.00 76.94 79 GLU A C 1
ATOM 610 O O . GLU A 1 79 ? -4.354 -10.217 -11.720 1.00 76.94 79 GLU A O 1
ATOM 615 N N . GLY A 1 80 ? -3.538 -8.541 -10.475 1.00 70.31 80 GLY A N 1
ATOM 616 C CA . GLY A 1 80 ? -2.670 -7.968 -11.497 1.00 70.31 80 GLY A CA 1
ATOM 617 C C . GLY A 1 80 ? -1.808 -6.829 -10.944 1.00 70.31 80 GLY A C 1
ATOM 618 O O . GLY A 1 80 ? -1.890 -6.523 -9.756 1.00 70.31 80 GLY A O 1
ATOM 619 N N . PRO A 1 81 ? -0.993 -6.171 -11.787 1.00 69.38 81 PRO A N 1
ATOM 620 C CA . PRO A 1 81 ? -0.099 -5.094 -11.349 1.00 69.38 81 PRO A CA 1
ATOM 621 C C . PRO A 1 81 ? -0.826 -3.927 -10.669 1.00 69.38 81 PRO A C 1
ATOM 623 O O . PRO A 1 81 ? -0.320 -3.365 -9.702 1.00 69.38 81 PRO A O 1
ATOM 626 N N . ASP A 1 82 ? -2.040 -3.620 -11.135 1.00 69.88 82 ASP A N 1
ATOM 627 C CA . ASP A 1 82 ? -2.853 -2.511 -10.629 1.00 69.88 82 ASP A CA 1
ATOM 628 C C . ASP A 1 82 ? -4.060 -2.964 -9.783 1.00 69.88 82 ASP A C 1
ATOM 630 O O . ASP A 1 82 ? -4.720 -2.127 -9.154 1.00 69.88 82 ASP A O 1
ATOM 634 N N . SER A 1 83 ? -4.330 -4.277 -9.715 1.00 71.38 83 SER A N 1
ATOM 635 C CA . SER A 1 83 ? -5.480 -4.856 -9.003 1.00 71.38 83 SER A CA 1
ATOM 636 C C . SER A 1 83 ? -5.042 -5.697 -7.804 1.00 71.38 83 SER A C 1
ATOM 638 O O . SER A 1 83 ? -4.306 -6.677 -7.943 1.00 71.38 83 SER A O 1
ATOM 640 N N . VAL A 1 84 ? -5.523 -5.317 -6.620 1.00 71.88 84 VAL A N 1
ATOM 641 C CA . VAL A 1 84 ? -5.303 -6.040 -5.366 1.00 71.88 84 VAL A CA 1
ATOM 642 C C . VAL A 1 84 ? -6.608 -6.095 -4.583 1.00 71.88 84 VAL A C 1
ATOM 644 O O . VAL A 1 84 ? -7.233 -5.064 -4.334 1.00 71.88 84 VAL A O 1
ATOM 647 N N . THR A 1 85 ? -7.002 -7.293 -4.172 1.00 75.38 85 THR A N 1
ATOM 648 C CA . THR A 1 85 ? -8.086 -7.514 -3.218 1.00 75.38 85 THR A CA 1
ATOM 649 C C . THR A 1 85 ? -7.493 -7.570 -1.819 1.00 75.38 85 THR A C 1
ATOM 651 O O . THR A 1 85 ? -6.578 -8.355 -1.548 1.00 75.38 85 THR A O 1
ATOM 654 N N . VAL A 1 86 ? -8.024 -6.752 -0.915 1.00 73.62 86 VAL A N 1
ATOM 655 C CA . VAL A 1 86 ? -7.627 -6.739 0.494 1.00 73.62 86 VAL A CA 1
ATOM 656 C C . VAL A 1 86 ? -8.730 -7.400 1.309 1.00 73.62 86 VAL A C 1
ATOM 658 O O . VAL A 1 86 ? -9.855 -6.911 1.357 1.00 73.62 86 VAL A O 1
ATOM 661 N N . PHE A 1 87 ? -8.408 -8.518 1.950 1.00 73.44 87 PHE A N 1
ATOM 662 C CA . PHE A 1 87 ? -9.289 -9.189 2.895 1.00 73.44 87 PHE A CA 1
ATOM 663 C C . PHE A 1 87 ? -8.921 -8.739 4.298 1.00 73.44 87 PHE A C 1
ATOM 665 O O . PHE A 1 87 ? -7.807 -8.981 4.765 1.00 73.44 87 PHE A O 1
ATOM 672 N N . THR A 1 88 ? -9.869 -8.116 4.980 1.00 71.06 88 THR A N 1
ATOM 673 C CA . THR A 1 88 ? -9.727 -7.740 6.381 1.00 71.06 88 THR A CA 1
ATOM 674 C C . THR A 1 88 ? -10.632 -8.622 7.227 1.00 71.06 88 THR A C 1
ATOM 676 O O . THR A 1 88 ? -11.769 -8.924 6.861 1.00 71.06 88 THR A O 1
ATOM 679 N N . ARG A 1 89 ? -10.125 -9.075 8.373 1.00 67.19 89 ARG A N 1
ATOM 680 C CA . ARG A 1 89 ? -10.973 -9.615 9.434 1.00 67.19 89 ARG A CA 1
ATOM 681 C C . ARG A 1 89 ? -11.017 -8.593 10.550 1.00 67.19 89 ARG A C 1
ATOM 683 O O . ARG A 1 89 ? -10.000 -8.368 11.206 1.00 67.19 89 ARG A O 1
ATOM 690 N N . GLU A 1 90 ? -12.201 -8.037 10.780 1.00 57.97 90 GLU A N 1
ATOM 691 C CA . GLU A 1 90 ? -12.439 -7.153 11.912 1.00 57.97 90 GLU A CA 1
ATOM 692 C C . GLU A 1 90 ? -12.049 -7.848 13.215 1.00 57.97 90 GLU A C 1
ATOM 694 O O . GLU A 1 90 ? -12.670 -8.831 13.634 1.00 57.97 90 GLU A O 1
ATOM 699 N N . ALA A 1 91 ? -11.055 -7.294 13.901 1.00 54.41 91 ALA A N 1
ATOM 700 C CA . ALA A 1 91 ? -10.903 -7.498 15.330 1.00 54.41 91 ALA A CA 1
ATOM 701 C C . ALA A 1 91 ? -11.901 -6.584 16.056 1.00 54.41 91 ALA A C 1
ATOM 703 O O . ALA A 1 91 ? -11.516 -5.634 16.715 1.00 54.41 91 ALA A O 1
ATOM 704 N N . THR A 1 92 ? -13.196 -6.862 15.873 1.00 52.06 92 THR A N 1
ATOM 705 C CA . THR A 1 92 ? -14.309 -6.476 16.760 1.00 52.06 92 THR A CA 1
ATOM 706 C C . THR A 1 92 ? -14.110 -5.180 17.569 1.00 52.06 92 THR A C 1
ATOM 708 O O . THR A 1 92 ? -13.723 -5.270 18.731 1.00 52.06 92 THR A O 1
ATOM 711 N N . SER A 1 93 ? -14.434 -3.999 17.015 1.00 51.84 93 SER A N 1
ATOM 712 C CA . SER A 1 93 ? -15.163 -2.954 17.776 1.00 51.84 93 SER A CA 1
ATOM 713 C C . SER A 1 93 ? -15.572 -1.683 17.006 1.00 51.84 93 SER A C 1
ATOM 715 O O . SER A 1 93 ? -16.517 -1.045 17.464 1.00 51.84 93 SER A O 1
ATOM 717 N N . ASN A 1 94 ? -14.964 -1.293 15.872 1.00 52.22 94 ASN A N 1
ATOM 718 C CA . ASN A 1 94 ? -15.291 0.007 15.242 1.00 52.22 94 ASN A CA 1
ATOM 719 C C . ASN A 1 94 ? -15.257 0.036 13.698 1.00 52.22 94 ASN A C 1
ATOM 721 O O . ASN A 1 94 ? -14.395 0.636 13.062 1.00 52.22 94 ASN A O 1
ATOM 725 N N . LEU A 1 95 ? -16.300 -0.526 13.086 1.00 52.00 95 LEU A N 1
ATOM 726 C CA . LEU A 1 95 ? -16.560 -0.492 11.639 1.00 52.00 95 LEU A CA 1
ATOM 727 C C . LEU A 1 95 ? -16.623 0.911 11.011 1.00 52.00 95 LEU A C 1
ATOM 729 O O . LEU A 1 95 ? -16.299 1.082 9.839 1.00 52.00 95 LEU A O 1
ATOM 733 N N . ALA A 1 96 ? -17.036 1.926 11.773 1.00 55.06 96 ALA A N 1
ATOM 734 C CA . ALA A 1 96 ? -17.286 3.271 11.249 1.00 55.06 96 ALA A CA 1
ATOM 735 C C . ALA A 1 96 ? -16.016 4.035 10.818 1.00 55.06 96 ALA A C 1
ATOM 737 O O . ALA A 1 96 ? -16.132 5.108 10.230 1.00 55.06 96 ALA A O 1
ATOM 738 N N . GLN A 1 97 ? -14.819 3.519 11.122 1.00 54.12 97 GLN A N 1
ATOM 739 C CA . GLN A 1 97 ? -13.540 4.193 10.859 1.00 54.12 97 GLN A CA 1
ATOM 740 C C . GLN A 1 97 ? -12.741 3.583 9.701 1.00 54.12 97 GLN A C 1
ATOM 742 O O . GLN A 1 97 ? -11.655 4.068 9.389 1.00 54.12 97 GLN A O 1
ATOM 747 N N . ILE A 1 98 ? -13.269 2.548 9.042 1.00 54.78 98 ILE A N 1
ATOM 748 C CA . ILE A 1 98 ? -12.610 1.937 7.889 1.00 54.78 98 ILE A CA 1
ATOM 749 C C . ILE A 1 98 ? -12.892 2.802 6.655 1.00 54.78 98 ILE A C 1
ATOM 751 O O . ILE A 1 98 ? -14.019 2.853 6.162 1.00 54.78 98 ILE A O 1
ATOM 755 N N . GLN A 1 99 ? -11.865 3.480 6.141 1.00 57.75 99 GLN A N 1
ATOM 756 C CA . GLN A 1 99 ? -11.907 4.086 4.811 1.00 57.75 99 GLN A CA 1
ATOM 757 C C . GLN A 1 99 ? -11.334 3.096 3.798 1.00 57.75 99 GLN A C 1
ATOM 759 O O . GLN A 1 99 ? -10.133 2.827 3.778 1.00 57.75 99 GLN A O 1
ATOM 764 N N . THR A 1 100 ? -12.211 2.550 2.960 1.00 56.09 100 THR A N 1
ATOM 765 C CA . THR A 1 100 ? -11.840 1.769 1.779 1.00 56.09 100 THR A CA 1
ATOM 766 C C . THR A 1 100 ? -12.026 2.628 0.538 1.00 56.09 100 THR A C 1
ATOM 768 O O . THR A 1 100 ? -13.135 3.093 0.269 1.00 56.09 100 THR A O 1
ATOM 771 N N . ASN A 1 101 ? -10.971 2.798 -0.253 1.00 49.16 101 ASN A N 1
ATOM 772 C CA . ASN A 1 101 ? -11.085 3.360 -1.595 1.00 49.16 101 ASN A CA 1
ATOM 773 C C . ASN A 1 101 ? -11.105 2.207 -2.613 1.00 49.16 101 ASN A C 1
ATOM 775 O O . ASN A 1 101 ? -10.046 1.735 -3.024 1.00 49.16 101 ASN A O 1
ATOM 779 N N . GLY A 1 102 ? -12.297 1.742 -3.009 1.00 37.06 102 GLY A N 1
ATOM 780 C CA . GLY A 1 102 ? -12.469 0.756 -4.090 1.00 37.06 102 GLY A CA 1
ATOM 781 C C . GLY A 1 102 ? -13.820 0.030 -4.066 1.00 37.06 102 GLY A C 1
ATOM 782 O O . GLY A 1 102 ? -14.264 -0.379 -2.998 1.00 37.06 102 GLY A O 1
ATOM 783 N N . VAL A 1 103 ? -14.458 -0.088 -5.240 1.00 31.30 103 VAL A N 1
ATOM 784 C CA . VAL A 1 103 ? -15.638 -0.935 -5.531 1.00 31.30 103 VAL A CA 1
ATOM 785 C C . VAL A 1 103 ? -15.164 -2.323 -5.933 1.00 31.30 103 VAL A C 1
ATOM 787 O O . VAL A 1 103 ? -14.181 -2.368 -6.706 1.00 31.30 103 VAL A O 1
#

Foldseek 3Di:
DPPVVVVVVVVVVVVVVVVVPPPPPQPDWDWDWDWDDDQFKIFIWIWTARPVVRDIRTHPDTQKMDTPVWPWDWDWDDPDSPDIDIDTDTPDDDPPGIDHDDD

Radius of gyration: 22.94 Å; chains: 1; bounding box: 48×45×60 Å